Protein AF-A0A327Q7M5-F1 (afdb_monomer_lite)

Organism: NCBI:txid331697

Radius of gyration: 27.39 Å; chains: 1; bounding box: 76×66×54 Å

Foldseek 3Di:
DDDDDDDDDDDDDDDDDDDDDPPPPPPPPVPVVPLVVLLVVLVVVLVVLLVQLLPDQDLVSHDCVLLVLCNLPVPVSSQNDPVPSDRSLLSSLLSNQHLNSLVSLLPDPDCSQQDARDDDPDDGDCSVGGNNRSSVVNCVVNVNVVD

pLDDT: mean 76.15, std 23.11, range [30.02, 98.38]

Structure (mmCIF, N/CA/C/O backbone):
data_AF-A0A327Q7M5-F1
#
_entry.id   AF-A0A327Q7M5-F1
#
loop_
_atom_site.group_PDB
_atom_site.id
_atom_site.type_symbol
_atom_site.label_atom_id
_atom_site.label_alt_id
_atom_site.label_comp_id
_atom_site.label_asym_id
_atom_site.label_entity_id
_atom_site.label_seq_id
_atom_site.pdbx_PDB_ins_code
_atom_site.Cartn_x
_atom_site.Cartn_y
_atom_site.Cartn_z
_atom_site.occupancy
_atom_site.B_iso_or_equiv
_atom_site.auth_seq_id
_atom_site.auth_comp_id
_atom_site.auth_asym_id
_atom_site.auth_atom_id
_atom_site.pdbx_PDB_model_num
ATOM 1 N N . MET A 1 1 ? 53.760 -50.913 23.658 1.00 32.41 1 MET A N 1
ATOM 2 C CA . MET A 1 1 ? 52.928 -49.704 23.839 1.00 32.41 1 MET A CA 1
ATOM 3 C C . MET A 1 1 ? 53.122 -48.839 22.603 1.00 32.41 1 MET A C 1
ATOM 5 O O . MET A 1 1 ? 54.264 -48.569 22.277 1.00 32.41 1 MET A O 1
ATOM 9 N N . LYS A 1 2 ? 52.014 -48.441 21.966 1.00 32.38 2 LYS A N 1
ATOM 10 C CA . LYS A 1 2 ? 51.881 -47.483 20.851 1.00 32.38 2 LYS A CA 1
ATOM 11 C C . LYS A 1 2 ? 52.415 -47.946 19.477 1.00 32.38 2 LYS A C 1
ATOM 13 O O . LYS A 1 2 ? 53.575 -48.303 19.367 1.00 32.38 2 LYS A O 1
ATOM 18 N N . THR A 1 3 ? 51.576 -48.175 18.451 1.00 30.27 3 THR A N 1
ATOM 19 C CA . THR A 1 3 ? 50.895 -47.183 17.565 1.00 30.27 3 THR A CA 1
ATOM 20 C C . THR A 1 3 ? 51.848 -46.080 17.078 1.00 30.27 3 THR A C 1
ATOM 22 O O . THR A 1 3 ? 52.659 -45.602 17.852 1.00 30.27 3 THR A O 1
ATOM 25 N N . LYS A 1 4 ? 51.827 -45.577 15.841 1.00 34.38 4 LYS A N 1
ATOM 26 C CA . LYS A 1 4 ? 50.737 -45.278 14.896 1.00 34.38 4 LYS A CA 1
ATOM 27 C C . LYS A 1 4 ? 51.439 -44.801 13.594 1.00 34.38 4 LYS A C 1
ATOM 29 O O . LYS A 1 4 ? 52.506 -44.214 13.689 1.00 34.38 4 LYS A O 1
ATOM 34 N N . ILE A 1 5 ? 50.994 -45.222 12.408 1.00 36.69 5 ILE A N 1
ATOM 35 C CA . ILE A 1 5 ? 50.144 -44.458 11.462 1.00 36.69 5 ILE A CA 1
ATOM 36 C C . ILE A 1 5 ? 50.859 -43.309 10.716 1.00 36.69 5 ILE A C 1
ATOM 38 O O . ILE A 1 5 ? 51.274 -42.339 11.332 1.00 36.69 5 ILE A O 1
ATOM 42 N N . ILE A 1 6 ? 50.894 -43.481 9.382 1.00 42.50 6 ILE A N 1
ATOM 43 C CA . ILE A 1 6 ? 50.558 -42.561 8.266 1.00 42.50 6 ILE A CA 1
ATOM 44 C C . ILE A 1 6 ? 50.998 -41.095 8.401 1.00 42.50 6 ILE A C 1
ATOM 46 O O . ILE A 1 6 ? 50.534 -40.424 9.311 1.00 42.50 6 ILE A O 1
ATOM 50 N N . SER A 1 7 ? 51.728 -40.567 7.402 1.00 32.19 7 SER A N 1
ATOM 51 C CA . SER A 1 7 ? 51.290 -39.407 6.588 1.00 32.19 7 SER A CA 1
ATOM 52 C C . SER A 1 7 ? 52.331 -38.964 5.538 1.00 32.19 7 SER A C 1
ATOM 54 O O . SER A 1 7 ? 53.499 -38.794 5.859 1.00 32.19 7 SER A O 1
ATOM 56 N N . THR A 1 8 ? 51.840 -38.729 4.310 1.00 37.31 8 THR A N 1
ATOM 57 C CA . THR A 1 8 ? 52.180 -37.650 3.341 1.00 37.31 8 THR A CA 1
ATOM 58 C C . THR A 1 8 ? 53.635 -37.264 3.033 1.00 37.31 8 THR A C 1
ATOM 60 O O . THR A 1 8 ? 54.326 -36.745 3.900 1.00 37.31 8 THR A O 1
ATOM 63 N N . ALA A 1 9 ? 54.003 -37.257 1.743 1.00 33.34 9 ALA A N 1
ATOM 64 C CA . ALA A 1 9 ? 54.109 -36.040 0.902 1.00 33.34 9 ALA A CA 1
ATOM 65 C C . ALA A 1 9 ? 54.688 -36.409 -0.491 1.00 33.34 9 ALA A C 1
ATOM 67 O O . ALA A 1 9 ? 55.650 -37.161 -0.553 1.00 33.34 9 ALA A O 1
ATOM 68 N N . ILE A 1 10 ? 53.975 -36.171 -1.603 1.00 41.16 10 ILE A N 1
ATOM 69 C CA . ILE A 1 10 ? 54.071 -35.040 -2.568 1.00 41.16 10 ILE A CA 1
ATOM 70 C C . ILE A 1 10 ? 55.379 -35.019 -3.394 1.00 41.16 10 ILE A C 1
ATOM 72 O O . ILE A 1 10 ? 56.467 -35.207 -2.867 1.00 41.16 10 ILE A O 1
ATOM 76 N N . VAL A 1 11 ? 55.208 -34.631 -4.669 1.00 34.34 11 VAL A N 1
ATOM 77 C CA . VAL A 1 11 ? 56.189 -34.178 -5.680 1.00 34.34 11 VAL A CA 1
ATOM 78 C C . VAL A 1 11 ? 56.705 -35.313 -6.578 1.00 34.34 11 VAL A C 1
ATOM 80 O O . VAL A 1 11 ? 57.246 -36.290 -6.096 1.00 34.34 11 VAL A O 1
ATOM 83 N N . GLY A 1 12 ? 56.599 -35.265 -7.904 1.00 31.16 12 GLY A N 1
ATOM 84 C CA . GLY A 1 12 ? 56.087 -34.238 -8.802 1.00 31.16 12 GLY A CA 1
ATOM 85 C C . GLY A 1 12 ? 56.394 -34.611 -10.258 1.00 31.16 12 GLY A C 1
ATOM 86 O O . GLY A 1 12 ? 57.221 -35.483 -10.499 1.00 31.16 12 GLY A O 1
ATOM 87 N N . ALA A 1 13 ? 55.770 -33.856 -11.173 1.00 39.19 13 ALA A N 1
ATOM 88 C CA . ALA A 1 13 ? 56.191 -33.605 -12.559 1.00 39.19 13 ALA A CA 1
ATOM 89 C C . ALA A 1 13 ? 56.167 -34.822 -13.522 1.00 39.19 13 ALA A C 1
ATOM 91 O O . ALA A 1 13 ? 56.335 -35.961 -13.127 1.00 39.19 13 ALA A O 1
ATOM 92 N N . LEU A 1 14 ? 55.959 -34.716 -14.829 1.00 33.28 14 LEU A N 1
ATOM 93 C CA . LEU A 1 14 ? 55.771 -33.618 -15.766 1.00 33.28 14 LEU A CA 1
ATOM 94 C C . LEU A 1 14 ? 55.187 -34.302 -17.019 1.00 33.28 14 LEU A C 1
ATOM 96 O O . LEU A 1 14 ? 55.791 -35.263 -17.482 1.00 33.28 14 LEU A O 1
ATOM 100 N N . PHE A 1 15 ? 54.079 -33.845 -17.602 1.00 38.62 15 PHE A N 1
ATOM 101 C CA . PHE A 1 15 ? 53.804 -34.143 -19.014 1.00 38.62 15 PHE A CA 1
ATOM 102 C C . PHE A 1 15 ? 53.169 -32.926 -19.680 1.00 38.62 15 PHE A C 1
A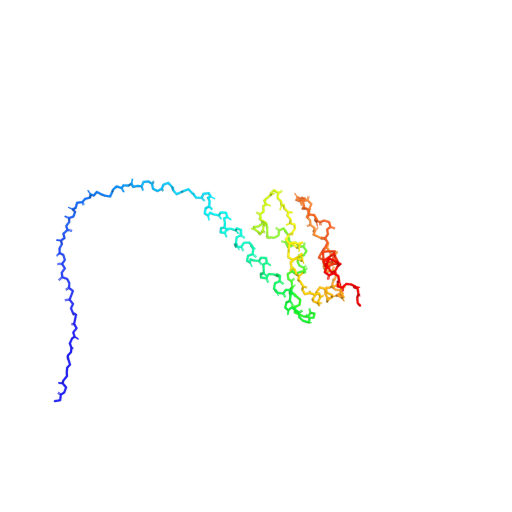TOM 104 O O . PHE A 1 15 ? 52.069 -32.496 -19.338 1.00 38.62 15 PHE A O 1
ATOM 111 N N . LEU A 1 16 ? 53.944 -32.345 -20.596 1.00 38.69 16 LEU A N 1
ATOM 112 C CA . LEU A 1 16 ? 53.605 -31.202 -21.428 1.00 38.69 16 LEU A CA 1
ATOM 113 C C . LEU A 1 16 ? 52.910 -31.680 -22.722 1.00 38.69 16 LEU A C 1
ATOM 115 O O . LEU A 1 16 ? 53.475 -32.475 -23.463 1.00 38.69 16 LEU A O 1
ATOM 119 N N . PHE A 1 17 ? 51.727 -31.102 -22.958 1.00 36.50 17 PHE A N 1
ATOM 120 C CA . PHE A 1 17 ? 51.040 -30.733 -24.212 1.00 36.50 17 PHE A CA 1
ATOM 121 C C . PHE A 1 17 ? 50.738 -31.755 -25.323 1.00 36.50 17 PHE A C 1
ATOM 123 O O . PHE A 1 17 ? 51.627 -32.259 -25.998 1.00 36.50 17 PHE A O 1
ATOM 130 N N . CYS A 1 18 ? 49.458 -31.775 -25.728 1.00 30.02 18 CYS A N 1
ATOM 131 C CA . CYS A 1 18 ? 49.093 -31.211 -27.034 1.00 30.02 18 CYS A CA 1
ATOM 132 C C . CYS A 1 18 ? 47.651 -30.660 -27.049 1.00 30.02 18 CYS A C 1
ATOM 134 O O . CYS A 1 18 ? 46.722 -31.287 -26.546 1.00 30.02 18 CYS A O 1
ATOM 136 N N . ASN A 1 19 ? 47.502 -29.457 -27.611 1.00 44.38 19 ASN A N 1
ATOM 137 C CA . ASN A 1 19 ? 46.271 -28.683 -27.771 1.00 44.38 19 ASN A CA 1
ATOM 138 C C . ASN A 1 19 ? 45.368 -29.259 -28.869 1.00 44.38 19 ASN A C 1
ATOM 140 O O . ASN A 1 19 ? 45.826 -29.407 -29.994 1.00 44.38 19 ASN A O 1
ATOM 144 N N . THR A 1 20 ? 44.074 -29.422 -28.589 1.00 39.75 20 THR A N 1
ATOM 145 C CA . THR A 1 20 ? 42.976 -29.148 -29.542 1.00 39.75 20 THR A CA 1
ATOM 146 C C . THR A 1 20 ? 41.692 -28.852 -28.761 1.00 39.75 20 THR A C 1
ATOM 148 O O . THR A 1 20 ? 40.729 -29.612 -28.776 1.00 39.75 20 THR A O 1
ATOM 151 N N . SER A 1 21 ? 41.637 -27.728 -28.050 1.00 40.72 21 SER A N 1
ATOM 152 C CA . SER A 1 21 ? 40.341 -27.170 -27.664 1.00 40.72 21 SER A CA 1
ATOM 153 C C . SER A 1 21 ? 39.741 -26.524 -28.910 1.00 40.72 21 SER A C 1
ATOM 155 O O . SER A 1 21 ? 40.137 -25.433 -29.315 1.00 40.72 21 SER A O 1
ATOM 157 N N . HIS A 1 22 ? 38.800 -27.222 -29.548 1.00 44.41 22 HIS A N 1
ATOM 158 C CA . HIS A 1 22 ? 37.800 -26.564 -30.378 1.00 44.41 22 HIS A CA 1
ATOM 159 C C . HIS A 1 22 ? 37.199 -25.434 -29.542 1.00 44.41 22 HIS A C 1
ATOM 161 O O . HIS A 1 22 ? 36.495 -25.682 -28.563 1.00 44.41 22 HIS A O 1
ATOM 167 N N . ALA A 1 23 ? 37.514 -24.195 -29.911 1.00 40.94 23 ALA A N 1
ATOM 168 C CA . ALA A 1 23 ? 36.742 -23.044 -29.500 1.00 40.94 23 ALA A CA 1
ATOM 169 C C . ALA A 1 23 ? 35.360 -23.211 -30.137 1.00 40.94 23 ALA A C 1
ATOM 171 O O . ALA A 1 23 ? 35.116 -22.796 -31.266 1.00 40.94 23 ALA A O 1
ATOM 172 N N . GLN A 1 24 ? 34.464 -23.899 -29.433 1.00 40.81 24 GLN A N 1
ATOM 173 C CA . GLN A 1 24 ? 33.056 -23.622 -29.612 1.00 40.81 24 GLN A CA 1
ATOM 174 C C . GLN A 1 24 ? 32.877 -22.204 -29.087 1.00 40.81 24 GLN A C 1
ATOM 176 O O . GLN A 1 24 ? 32.913 -21.974 -27.878 1.00 40.81 24 GLN A O 1
ATOM 181 N N . ASP A 1 25 ? 32.756 -21.258 -30.016 1.00 38.31 25 ASP A N 1
ATOM 182 C CA . ASP A 1 25 ? 32.107 -19.984 -29.756 1.00 38.31 25 ASP A CA 1
ATOM 183 C C . ASP A 1 25 ? 30.722 -20.314 -29.200 1.00 38.31 25 ASP A C 1
ATOM 185 O O . ASP A 1 25 ? 29.750 -20.525 -29.928 1.00 38.31 25 ASP A O 1
ATOM 189 N N . ILE A 1 26 ? 30.632 -20.415 -27.875 1.00 39.91 26 ILE A N 1
ATOM 190 C CA . ILE A 1 26 ? 29.362 -20.287 -27.189 1.00 39.91 26 ILE A CA 1
ATOM 191 C C . ILE A 1 26 ? 29.029 -18.813 -27.351 1.00 39.91 26 ILE A C 1
ATOM 193 O O . ILE A 1 26 ? 29.405 -17.976 -26.529 1.00 39.91 26 ILE A O 1
ATOM 197 N N . SER A 1 27 ? 28.349 -18.483 -28.448 1.00 41.31 27 SER A N 1
ATOM 198 C CA . SER A 1 27 ? 27.626 -17.231 -28.554 1.00 41.31 27 SER A CA 1
ATOM 199 C C . SER A 1 27 ? 26.624 -17.228 -27.403 1.00 41.31 27 SER A C 1
ATOM 201 O O . SER A 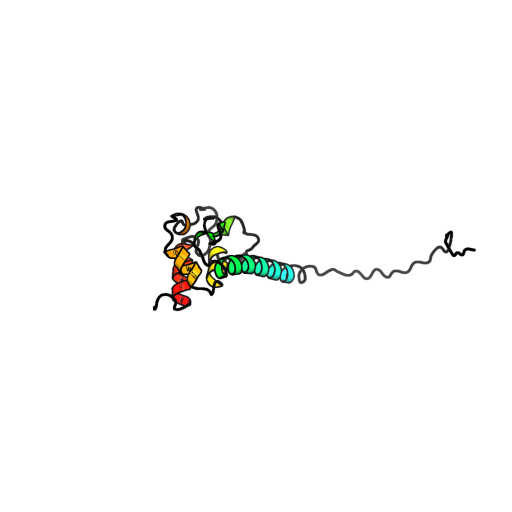1 27 ? 25.571 -17.866 -27.461 1.00 41.31 27 SER A O 1
ATOM 203 N N . PHE A 1 28 ? 27.006 -16.593 -26.299 1.00 41.97 28 PHE A N 1
ATOM 204 C CA . PHE A 1 28 ? 26.164 -16.461 -25.129 1.00 41.97 28 PHE A CA 1
ATOM 205 C C . PHE A 1 28 ? 25.039 -15.499 -25.503 1.00 41.97 28 PHE A C 1
ATOM 207 O O . PHE A 1 28 ? 25.203 -14.277 -25.461 1.00 41.97 28 PHE A O 1
ATOM 214 N N . ASP A 1 29 ? 23.902 -16.055 -25.919 1.00 52.34 29 ASP A N 1
ATOM 215 C CA . ASP A 1 29 ? 22.703 -15.282 -26.215 1.00 52.34 29 ASP A CA 1
ATOM 216 C C . ASP A 1 29 ? 22.099 -14.766 -24.897 1.00 52.34 29 ASP A C 1
ATOM 218 O O . ASP A 1 29 ? 21.190 -15.328 -24.284 1.00 52.34 29 ASP A O 1
ATOM 222 N N . SER A 1 30 ? 22.710 -13.688 -24.400 1.00 48.72 30 SER A N 1
ATOM 223 C CA . SER A 1 30 ? 22.465 -13.093 -23.084 1.00 48.72 30 SER A CA 1
ATOM 224 C C . SER A 1 30 ? 21.092 -12.440 -22.934 1.00 48.72 30 SER A C 1
ATOM 226 O O . SER A 1 30 ? 20.754 -11.977 -21.840 1.00 48.72 30 SER A O 1
ATOM 228 N N . LYS A 1 31 ? 20.303 -12.365 -24.012 1.00 50.50 31 LYS A N 1
ATOM 229 C CA . LYS A 1 31 ? 19.035 -11.635 -24.012 1.00 50.50 31 LYS A CA 1
ATOM 230 C C . LYS A 1 31 ? 17.931 -12.399 -23.279 1.00 50.50 31 LYS A C 1
ATOM 232 O O . LYS A 1 31 ? 17.206 -11.789 -22.502 1.00 50.50 31 LYS A O 1
ATOM 237 N N . GLY A 1 32 ? 17.863 -13.726 -23.412 1.00 46.22 32 GLY A N 1
ATOM 238 C CA . GLY A 1 32 ? 16.809 -14.537 -22.779 1.00 46.22 32 GLY A CA 1
ATOM 239 C C . GLY A 1 32 ? 17.037 -14.869 -21.296 1.00 46.22 32 GLY A C 1
ATOM 240 O O . GLY A 1 32 ? 16.078 -15.042 -20.542 1.00 46.22 32 GLY A O 1
ATOM 241 N N . PHE A 1 33 ? 18.297 -14.942 -20.852 1.00 47.00 33 PHE A N 1
ATOM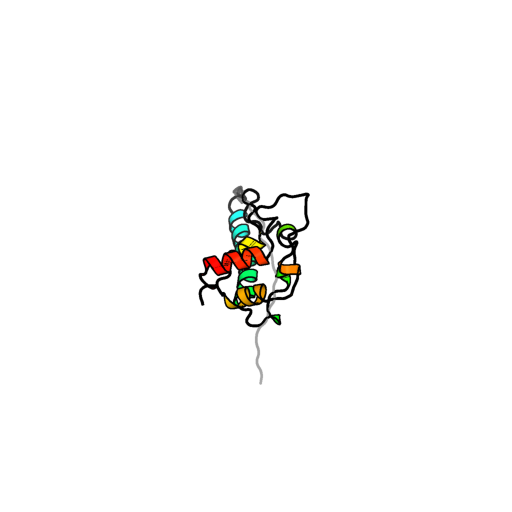 242 C CA . PHE A 1 33 ? 18.645 -15.345 -19.481 1.00 47.00 33 PHE A CA 1
ATOM 243 C C . PHE A 1 33 ? 18.565 -14.186 -18.469 1.00 47.00 33 PHE A C 1
ATOM 245 O O . PHE A 1 33 ? 18.358 -14.411 -17.278 1.00 47.00 33 PHE A O 1
ATOM 252 N N . LYS A 1 34 ? 18.693 -12.929 -18.917 1.00 57.44 34 LYS A N 1
ATOM 253 C CA . LYS A 1 34 ? 18.648 -11.752 -18.029 1.00 57.44 34 LYS A CA 1
ATOM 254 C C . LYS A 1 34 ? 17.228 -11.351 -17.629 1.00 57.44 34 LYS A C 1
ATOM 256 O O . LYS A 1 34 ? 17.010 -10.955 -16.489 1.00 57.44 34 LYS A O 1
ATOM 261 N N . GLU A 1 35 ? 16.260 -11.482 -18.530 1.00 58.47 35 GLU A N 1
ATOM 262 C CA . GLU A 1 35 ? 14.916 -10.934 -18.315 1.00 58.47 35 GLU A CA 1
ATOM 263 C C . GLU A 1 35 ? 14.062 -11.785 -17.363 1.00 58.47 35 GLU A C 1
ATOM 265 O O . GLU A 1 35 ? 13.425 -11.246 -16.458 1.00 58.47 35 GLU A O 1
ATOM 270 N N . LYS A 1 36 ? 14.109 -13.122 -17.484 1.00 61.38 36 LYS A N 1
ATOM 271 C CA . LYS A 1 36 ? 13.389 -14.025 -16.565 1.00 61.38 36 LYS A CA 1
ATOM 272 C C . LYS A 1 36 ? 13.883 -13.885 -15.124 1.00 61.38 36 LYS A C 1
ATOM 274 O O . LYS A 1 36 ? 13.072 -13.748 -14.217 1.00 61.38 36 LYS A O 1
ATOM 279 N N . ASN A 1 37 ? 15.201 -13.839 -14.931 1.00 73.19 37 ASN A N 1
ATOM 280 C CA . ASN A 1 37 ? 15.805 -13.673 -13.609 1.00 73.19 37 ASN A CA 1
ATOM 281 C C . ASN A 1 37 ? 15.497 -12.295 -12.999 1.00 73.19 37 ASN A C 1
ATOM 283 O O . ASN A 1 37 ? 15.248 -12.200 -11.798 1.00 73.19 37 ASN A O 1
ATOM 287 N N . LEU A 1 38 ? 15.448 -11.238 -13.819 1.00 72.19 38 LEU A N 1
ATOM 288 C CA . LEU A 1 38 ? 15.059 -9.901 -13.368 1.00 72.19 38 LEU A CA 1
ATOM 289 C C . LEU A 1 38 ? 13.591 -9.852 -12.933 1.00 72.19 38 LEU A C 1
ATOM 291 O O . LEU A 1 38 ? 13.294 -9.342 -11.856 1.00 72.19 38 LEU A O 1
ATOM 295 N N . LYS A 1 39 ? 12.676 -10.409 -13.733 1.00 75.56 39 LYS A N 1
ATOM 296 C CA . LYS A 1 39 ? 11.253 -10.460 -13.383 1.00 75.56 39 LYS A CA 1
ATOM 297 C C . LYS A 1 39 ? 11.032 -11.213 -12.070 1.00 75.56 39 LYS A C 1
ATOM 299 O O . LYS A 1 39 ? 10.360 -10.686 -11.190 1.00 75.56 39 LYS A O 1
ATOM 304 N N . THR A 1 40 ? 11.646 -12.385 -11.910 1.00 80.88 40 THR A N 1
ATOM 305 C CA . THR A 1 40 ? 11.564 -13.168 -10.668 1.00 80.88 40 THR A CA 1
ATOM 306 C C . THR A 1 40 ? 12.127 -12.402 -9.471 1.00 80.88 40 THR A C 1
ATOM 308 O O . THR A 1 40 ? 11.524 -12.412 -8.403 1.00 80.88 40 THR A O 1
ATOM 311 N N . TYR A 1 41 ? 13.243 -11.685 -9.640 1.00 82.06 41 TYR A N 1
ATOM 312 C CA . TYR A 1 41 ? 13.798 -10.839 -8.583 1.00 82.06 41 TYR A CA 1
ATOM 313 C C . TYR A 1 41 ? 12.838 -9.711 -8.180 1.00 82.06 41 TYR A C 1
ATOM 315 O O . TYR A 1 41 ? 12.614 -9.485 -6.992 1.00 82.06 41 TYR A O 1
ATOM 323 N N . ILE A 1 42 ? 12.242 -9.014 -9.151 1.00 82.31 42 ILE A N 1
ATOM 324 C CA . ILE A 1 42 ? 11.266 -7.950 -8.883 1.00 82.31 42 ILE A CA 1
ATOM 325 C C . ILE A 1 42 ? 10.038 -8.521 -8.170 1.00 82.31 42 ILE A C 1
ATOM 327 O O . ILE A 1 42 ? 9.607 -7.967 -7.162 1.00 82.31 42 ILE A O 1
ATOM 331 N N . GLU A 1 43 ? 9.498 -9.639 -8.658 1.00 85.38 43 GLU A N 1
ATOM 332 C CA . GLU A 1 43 ? 8.351 -10.312 -8.046 1.00 85.38 43 GLU A CA 1
ATOM 333 C C . GLU A 1 43 ? 8.637 -10.710 -6.599 1.00 85.38 43 GLU A C 1
ATOM 335 O O . GLU A 1 43 ? 7.812 -10.423 -5.737 1.00 85.38 43 GLU A O 1
ATOM 340 N N . ALA A 1 44 ? 9.820 -11.261 -6.314 1.00 87.12 44 ALA A N 1
ATOM 341 C CA . ALA A 1 44 ? 10.233 -11.599 -4.955 1.00 87.12 44 ALA A CA 1
ATOM 342 C C . ALA A 1 44 ? 10.311 -10.366 -4.039 1.00 87.12 44 ALA A C 1
ATOM 344 O O . ALA A 1 44 ? 9.869 -10.420 -2.895 1.00 87.12 44 ALA A O 1
ATOM 345 N N . ASN A 1 45 ? 10.823 -9.233 -4.533 1.00 87.38 45 ASN A N 1
ATOM 346 C CA . ASN A 1 45 ? 10.865 -7.995 -3.747 1.00 87.38 45 ASN A CA 1
ATOM 347 C C . ASN A 1 45 ? 9.461 -7.455 -3.456 1.00 87.38 45 ASN A C 1
ATOM 349 O O . ASN A 1 45 ? 9.181 -7.058 -2.328 1.00 87.38 45 ASN A O 1
ATOM 353 N N . ILE A 1 46 ? 8.571 -7.451 -4.454 1.00 90.94 46 ILE A N 1
ATOM 354 C CA . ILE A 1 46 ? 7.171 -7.054 -4.256 1.00 90.94 46 ILE A CA 1
ATOM 355 C C . ILE A 1 46 ? 6.500 -7.965 -3.228 1.00 90.94 46 ILE A C 1
ATOM 357 O O . ILE A 1 46 ? 5.806 -7.456 -2.353 1.00 90.94 46 ILE A O 1
ATOM 361 N N . GLU A 1 47 ? 6.741 -9.274 -3.292 1.00 93.88 47 GLU A N 1
ATOM 362 C CA . GLU A 1 47 ? 6.145 -10.233 -2.361 1.00 93.88 47 GLU A CA 1
ATOM 363 C C . GLU A 1 47 ? 6.574 -9.978 -0.913 1.00 93.88 47 GLU A C 1
ATOM 365 O O . GLU A 1 47 ? 5.729 -9.944 -0.028 1.00 93.88 47 GLU A O 1
ATOM 370 N N . ILE A 1 48 ? 7.847 -9.651 -0.672 1.00 93.81 48 ILE A N 1
ATOM 371 C CA . ILE A 1 48 ? 8.328 -9.276 0.670 1.00 93.81 48 ILE A CA 1
ATOM 372 C C . ILE A 1 48 ? 7.550 -8.073 1.226 1.00 93.81 48 ILE A C 1
ATOM 374 O O . ILE A 1 48 ? 7.147 -8.066 2.393 1.00 93.81 48 ILE A O 1
ATOM 378 N N . TYR A 1 49 ? 7.306 -7.048 0.401 1.00 95.44 49 TYR A N 1
ATOM 379 C CA . TYR A 1 49 ? 6.499 -5.901 0.821 1.00 95.44 49 TYR A CA 1
ATOM 380 C C . TYR A 1 49 ? 5.049 -6.301 1.108 1.00 95.44 49 TYR A C 1
ATOM 382 O O . TYR A 1 49 ? 4.481 -5.856 2.104 1.00 95.44 49 TYR A O 1
ATOM 390 N N . VAL A 1 50 ? 4.457 -7.148 0.268 1.00 97.50 50 VAL A N 1
ATOM 391 C CA . VAL A 1 50 ? 3.085 -7.647 0.438 1.00 97.50 50 VAL A CA 1
ATOM 392 C C . VAL A 1 50 ? 2.948 -8.434 1.739 1.00 97.50 50 VAL A C 1
ATOM 394 O O . VAL A 1 50 ? 2.059 -8.138 2.540 1.00 97.50 50 VAL A O 1
ATOM 397 N N . ASP A 1 51 ? 3.862 -9.365 1.995 1.00 97.81 51 ASP A N 1
ATOM 398 C CA . ASP A 1 51 ? 3.882 -10.189 3.200 1.00 97.81 51 ASP A CA 1
ATOM 399 C C . ASP A 1 51 ? 4.040 -9.347 4.461 1.00 97.81 51 ASP A C 1
ATOM 401 O O . ASP A 1 51 ? 3.339 -9.575 5.447 1.00 97.81 51 ASP A O 1
ATOM 405 N N . SER A 1 52 ? 4.899 -8.326 4.432 1.00 97.56 52 SER A N 1
ATOM 406 C CA . SER A 1 52 ? 5.067 -7.433 5.582 1.00 97.56 52 SER A CA 1
ATOM 407 C C . SER A 1 52 ? 3.775 -6.694 5.957 1.00 97.56 52 SER A C 1
ATOM 409 O O . SER A 1 52 ? 3.527 -6.454 7.135 1.00 97.56 52 SER A O 1
ATOM 411 N N . ILE A 1 53 ? 2.916 -6.379 4.979 1.00 98.38 53 ILE A N 1
ATOM 412 C C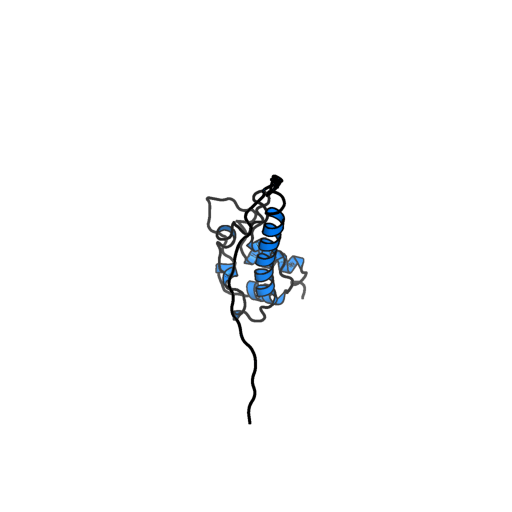A . ILE A 1 53 ? 1.600 -5.785 5.240 1.00 98.38 53 ILE A CA 1
ATOM 413 C C . ILE A 1 53 ? 0.631 -6.859 5.728 1.00 98.38 53 ILE A C 1
ATOM 415 O O . ILE A 1 53 ? -0.032 -6.651 6.738 1.00 98.38 53 ILE A O 1
ATOM 419 N N . ASN A 1 54 ? 0.546 -8.000 5.034 1.00 98.38 54 ASN A N 1
ATOM 420 C CA . ASN A 1 54 ? -0.390 -9.080 5.363 1.00 98.38 54 ASN A CA 1
ATOM 421 C C . ASN A 1 54 ? -0.216 -9.608 6.795 1.00 98.38 54 ASN A C 1
ATOM 423 O O . ASN A 1 54 ? -1.202 -10.024 7.405 1.00 98.38 54 ASN A O 1
ATOM 427 N N . ASN A 1 55 ? 1.011 -9.582 7.318 1.00 97.50 55 ASN A N 1
ATOM 428 C CA . ASN A 1 55 ? 1.342 -10.076 8.652 1.00 97.50 55 ASN A CA 1
ATOM 429 C C . ASN A 1 55 ? 1.233 -9.017 9.763 1.00 97.50 55 ASN A C 1
ATOM 431 O O . ASN A 1 55 ? 1.420 -9.357 10.928 1.00 97.50 55 ASN A O 1
ATOM 435 N N . ALA A 1 56 ? 0.920 -7.757 9.446 1.00 97.44 56 ALA A N 1
ATOM 436 C CA . ALA A 1 56 ? 0.753 -6.724 10.463 1.00 97.44 56 ALA A CA 1
ATOM 437 C C . ALA A 1 56 ? -0.596 -6.878 11.189 1.00 97.44 56 ALA A C 1
ATOM 439 O O . ALA A 1 56 ? -1.670 -6.780 10.587 1.00 97.44 56 ALA A O 1
ATOM 440 N N . PHE A 1 57 ? -0.542 -7.088 12.503 1.00 95.56 57 PHE A N 1
ATOM 441 C CA . PHE A 1 57 ? -1.712 -7.237 13.364 1.00 95.56 57 PHE A CA 1
ATOM 442 C C . PHE A 1 57 ? -2.000 -5.970 14.176 1.00 95.56 57 PHE A C 1
ATOM 444 O O . PHE A 1 57 ? -3.158 -5.663 14.469 1.00 95.56 57 PHE A O 1
ATOM 451 N N . TYR A 1 58 ? -0.970 -5.189 14.502 1.00 95.75 58 TYR A N 1
ATOM 452 C CA . TYR A 1 58 ? -1.105 -3.925 15.230 1.00 95.75 58 TYR A CA 1
ATOM 453 C C . TYR A 1 58 ? -0.659 -2.721 14.395 1.00 95.75 58 TYR A C 1
ATOM 455 O O . TYR A 1 58 ? 0.138 -2.833 13.468 1.00 95.75 58 TYR A O 1
ATOM 463 N N . LYS A 1 59 ? -1.131 -1.516 14.756 1.00 93.06 59 LYS A N 1
ATOM 464 C CA . LYS A 1 59 ? -0.759 -0.268 14.054 1.00 93.06 59 LYS A CA 1
ATOM 465 C C . LYS A 1 59 ? 0.755 -0.026 14.036 1.00 93.06 59 LYS A C 1
ATOM 467 O O . LYS A 1 59 ? 1.263 0.507 13.058 1.00 93.06 59 LYS A O 1
ATOM 472 N N . SER A 1 60 ? 1.461 -0.426 15.093 1.00 93.69 60 SER A N 1
ATOM 473 C CA . SER A 1 60 ? 2.921 -0.321 15.209 1.00 93.69 60 SER A CA 1
ATOM 474 C C . SER A 1 60 ? 3.691 -1.262 14.280 1.00 93.69 60 SER A C 1
ATOM 476 O O . SER A 1 60 ? 4.880 -1.055 14.075 1.00 93.69 60 SER A O 1
ATOM 478 N N . GLU A 1 61 ? 3.035 -2.288 13.737 1.00 96.00 61 GLU A N 1
ATOM 479 C CA . GLU A 1 61 ? 3.638 -3.273 12.830 1.00 96.00 61 GLU A CA 1
ATOM 480 C C . GLU A 1 61 ? 3.418 -2.913 11.360 1.00 96.00 61 GLU A C 1
ATOM 482 O O . GLU A 1 61 ? 3.996 -3.547 10.480 1.00 96.00 61 GLU A O 1
ATOM 487 N N . ILE A 1 62 ? 2.599 -1.892 11.078 1.00 97.06 62 ILE A N 1
ATOM 488 C CA . ILE A 1 62 ? 2.385 -1.424 9.712 1.00 97.06 62 ILE A CA 1
ATOM 489 C C . ILE A 1 62 ? 3.730 -0.943 9.147 1.00 97.06 62 ILE A C 1
ATOM 491 O O . ILE A 1 62 ? 4.351 -0.043 9.725 1.00 97.06 62 ILE A O 1
ATOM 495 N N . PRO A 1 63 ? 4.193 -1.507 8.018 1.00 96.75 63 PRO A N 1
ATOM 496 C CA . PRO A 1 63 ? 5.523 -1.218 7.508 1.00 96.75 63 PRO A CA 1
ATOM 497 C C . PRO A 1 63 ? 5.737 0.264 7.180 1.00 96.75 63 PRO A C 1
ATOM 499 O O . PRO A 1 63 ? 4.992 0.869 6.406 1.00 96.75 63 PRO A O 1
ATOM 502 N N . ALA A 1 64 ? 6.829 0.836 7.693 1.00 95.06 64 ALA A N 1
ATOM 503 C CA . ALA A 1 64 ? 7.145 2.256 7.530 1.00 95.06 64 ALA A CA 1
ATOM 504 C C . ALA A 1 64 ? 7.367 2.687 6.067 1.00 95.06 64 ALA A C 1
ATOM 506 O O . ALA A 1 64 ? 7.220 3.866 5.753 1.00 95.06 64 ALA A O 1
ATOM 507 N N . PHE A 1 65 ? 7.677 1.761 5.148 1.00 94.62 65 PHE A N 1
ATOM 508 C CA . PHE A 1 65 ? 7.831 2.097 3.725 1.00 94.62 65 PHE A CA 1
ATOM 509 C C . PHE A 1 65 ? 6.536 2.655 3.112 1.00 94.62 65 PHE A C 1
ATOM 511 O O . PHE A 1 65 ? 6.595 3.401 2.138 1.00 94.62 65 PHE A O 1
ATOM 518 N N . LEU A 1 66 ? 5.369 2.348 3.689 1.00 95.38 66 LEU A N 1
ATOM 519 C CA . LEU A 1 66 ? 4.086 2.910 3.259 1.00 95.38 66 LEU A CA 1
ATOM 520 C C . LEU A 1 66 ? 3.972 4.419 3.535 1.00 95.38 66 LEU A C 1
ATOM 522 O O . LEU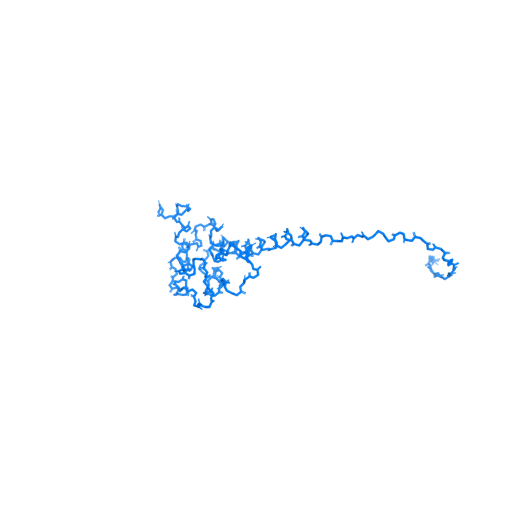 A 1 66 ? 3.117 5.084 2.956 1.00 95.38 66 LEU A O 1
ATOM 526 N N . LEU A 1 67 ? 4.835 4.971 4.390 1.00 95.06 67 LEU A N 1
ATOM 527 C CA . LEU A 1 67 ? 4.938 6.410 4.647 1.00 95.06 67 LEU A CA 1
ATOM 528 C C . LEU A 1 67 ? 5.803 7.129 3.605 1.00 95.06 67 LEU A C 1
ATOM 530 O O . LEU A 1 67 ? 5.808 8.360 3.531 1.00 95.06 67 LEU A O 1
ATOM 534 N N . ASP A 1 68 ? 6.525 6.376 2.776 1.00 92.81 68 ASP A N 1
ATOM 535 C CA . ASP A 1 68 ? 7.363 6.927 1.728 1.00 92.81 68 ASP A CA 1
ATOM 536 C C . ASP A 1 68 ? 6.527 7.330 0.509 1.00 92.81 68 ASP A C 1
ATOM 538 O O . ASP A 1 68 ? 6.297 6.562 -0.427 1.00 92.81 68 ASP A O 1
ATOM 542 N N . THR A 1 69 ? 6.100 8.591 0.496 1.00 90.31 69 THR A N 1
ATOM 543 C CA . THR A 1 69 ? 5.343 9.179 -0.625 1.00 90.31 69 THR A CA 1
ATOM 544 C C . THR A 1 69 ? 6.069 9.088 -1.974 1.00 90.31 69 THR A C 1
ATOM 546 O O . THR A 1 69 ? 5.428 9.207 -3.014 1.00 90.31 69 THR A O 1
ATOM 549 N N . GLN A 1 70 ? 7.385 8.850 -1.980 1.00 89.25 70 GLN A N 1
ATOM 550 C CA . GLN A 1 70 ? 8.225 8.796 -3.177 1.00 89.25 70 GLN A CA 1
ATOM 551 C C . GLN A 1 70 ? 8.618 7.363 -3.574 1.00 89.25 70 GLN A C 1
ATOM 553 O O . GLN A 1 70 ? 9.481 7.196 -4.438 1.00 89.25 70 GLN A O 1
ATOM 558 N N . LEU A 1 71 ? 7.999 6.330 -2.982 1.00 89.25 71 LEU A N 1
ATOM 559 C CA . LEU A 1 71 ? 8.335 4.916 -3.213 1.00 89.25 71 LEU A CA 1
ATOM 560 C C . LEU A 1 71 ? 8.428 4.557 -4.707 1.00 89.25 71 LEU A C 1
ATOM 562 O O . LEU A 1 71 ? 9.410 3.960 -5.145 1.00 89.25 71 LEU A O 1
ATOM 566 N N . ASP A 1 72 ? 7.447 4.995 -5.504 1.00 86.00 72 ASP A N 1
ATOM 567 C CA . ASP A 1 72 ? 7.395 4.728 -6.948 1.00 86.00 72 ASP A CA 1
ATOM 568 C C . ASP A 1 72 ? 8.608 5.291 -7.709 1.00 86.00 72 ASP A C 1
ATOM 570 O O . ASP A 1 72 ? 9.035 4.721 -8.713 1.00 86.00 72 ASP A O 1
ATOM 574 N N . TYR A 1 73 ? 9.173 6.403 -7.230 1.00 82.94 73 TYR A N 1
ATOM 575 C CA . TYR A 1 73 ? 10.294 7.092 -7.867 1.00 82.94 73 TYR A CA 1
ATOM 576 C C . TYR A 1 73 ? 11.656 6.635 -7.358 1.00 82.94 73 TYR A C 1
ATOM 578 O O . TYR A 1 73 ? 12.624 6.692 -8.117 1.00 82.94 73 TYR A O 1
ATOM 586 N N . LYS A 1 74 ? 11.745 6.198 -6.098 1.00 83.56 74 LYS A N 1
ATOM 587 C CA . LYS A 1 74 ? 12.986 5.679 -5.507 1.00 83.56 74 LYS A CA 1
ATOM 588 C C . LYS A 1 74 ? 13.359 4.318 -6.083 1.00 83.56 74 LYS A C 1
ATOM 590 O O . LYS A 1 74 ? 14.532 4.064 -6.331 1.00 83.56 74 LYS A O 1
ATOM 595 N N . PHE A 1 75 ? 12.365 3.477 -6.361 1.00 76.75 75 PHE A N 1
ATOM 596 C CA . PHE A 1 75 ? 12.579 2.088 -6.761 1.00 76.75 75 PHE A CA 1
ATOM 597 C C . PHE A 1 75 ? 12.212 1.816 -8.222 1.00 76.75 75 PHE A C 1
ATOM 599 O O . PHE A 1 75 ? 11.596 0.803 -8.536 1.00 76.75 75 PHE A O 1
ATOM 606 N N . ARG A 1 76 ? 12.620 2.690 -9.153 1.00 71.44 76 ARG A N 1
ATOM 607 C CA . ARG A 1 76 ? 12.363 2.491 -10.599 1.00 71.44 76 ARG A CA 1
ATOM 608 C C . ARG A 1 76 ? 12.873 1.145 -11.132 1.00 71.44 76 ARG A C 1
ATOM 610 O O . ARG A 1 76 ? 12.308 0.618 -12.081 1.00 71.44 76 ARG A O 1
ATOM 617 N N . SER A 1 77 ? 13.908 0.574 -10.513 1.00 69.75 77 SER A N 1
ATOM 618 C CA . SER A 1 77 ? 14.428 -0.763 -10.837 1.00 69.75 77 SER A CA 1
ATOM 619 C C . SER A 1 77 ? 13.445 -1.902 -10.548 1.00 69.75 77 SER A C 1
ATOM 621 O O . SER A 1 77 ? 13.613 -2.988 -11.090 1.00 69.75 77 SER A O 1
ATOM 623 N N . LEU A 1 78 ? 12.421 -1.666 -9.721 1.00 69.69 78 LEU A N 1
ATOM 624 C CA . LEU A 1 78 ? 11.364 -2.633 -9.414 1.00 69.69 78 LEU A CA 1
ATOM 625 C C . LEU A 1 78 ? 10.180 -2.552 -10.388 1.00 69.69 78 LEU A C 1
ATOM 627 O O . LEU A 1 78 ? 9.144 -3.176 -10.167 1.00 69.69 78 LEU A O 1
ATOM 631 N N . TRP A 1 79 ? 10.285 -1.774 -11.465 1.00 68.56 79 TRP A N 1
ATOM 632 C CA . TRP A 1 79 ? 9.250 -1.747 -12.490 1.00 68.56 79 TRP A CA 1
ATOM 633 C C . TRP A 1 79 ? 9.425 -2.925 -13.443 1.00 68.56 79 TRP A C 1
ATOM 635 O O . TRP A 1 79 ? 10.461 -3.076 -14.084 1.00 68.56 79 TRP A O 1
ATOM 645 N N . ILE A 1 80 ? 8.373 -3.738 -13.561 1.00 61.66 80 ILE A N 1
ATOM 646 C CA . ILE A 1 80 ? 8.354 -4.941 -14.407 1.00 61.66 80 ILE A CA 1
ATOM 647 C C . ILE A 1 80 ? 8.494 -4.583 -15.898 1.00 61.66 80 ILE A C 1
ATOM 649 O O . ILE A 1 80 ? 8.975 -5.393 -16.683 1.00 61.66 80 ILE A O 1
ATOM 653 N N . SER A 1 81 ? 8.094 -3.374 -16.307 1.00 58.16 81 SER A N 1
ATOM 654 C CA . SER A 1 81 ? 8.274 -2.899 -17.678 1.00 58.16 81 SER A CA 1
ATOM 655 C C . SER A 1 81 ? 8.334 -1.369 -17.747 1.00 58.16 81 SER A C 1
ATOM 657 O O . SER A 1 81 ? 7.497 -0.704 -17.131 1.00 58.16 81 SER A O 1
ATOM 659 N N . PRO A 1 82 ? 9.249 -0.788 -18.545 1.00 52.19 82 PRO A N 1
ATOM 660 C CA . PRO A 1 82 ? 9.253 0.647 -18.830 1.00 52.19 82 PRO A CA 1
ATOM 661 C C . PRO A 1 82 ? 8.037 1.092 -19.664 1.00 52.19 82 PRO A C 1
ATOM 663 O O . PRO A 1 82 ? 7.691 2.269 -19.649 1.00 52.19 82 PRO A O 1
ATOM 666 N N . HIS A 1 83 ? 7.363 0.166 -20.358 1.00 50.62 83 HIS A N 1
ATOM 667 C CA . HIS A 1 83 ? 6.187 0.445 -21.195 1.00 50.62 83 HIS A CA 1
ATOM 668 C C . HIS A 1 83 ? 4.851 0.253 -20.457 1.00 50.62 83 HIS A C 1
ATOM 670 O O . HIS A 1 83 ? 3.817 0.733 -20.912 1.00 50.62 83 HIS A O 1
ATOM 676 N N . LEU A 1 84 ? 4.869 -0.422 -19.303 1.00 54.62 84 LEU A N 1
ATOM 677 C CA . LEU A 1 84 ? 3.729 -0.616 -18.403 1.00 54.62 84 LEU A CA 1
ATOM 678 C C . LEU A 1 84 ? 4.159 -0.194 -16.996 1.00 54.62 84 LEU A C 1
ATOM 680 O O . LEU A 1 84 ? 4.301 -1.021 -16.096 1.00 54.62 84 LEU A O 1
ATOM 684 N N . ALA A 1 85 ? 4.408 1.103 -16.825 1.00 60.97 85 ALA A N 1
ATOM 685 C CA . ALA A 1 85 ? 4.799 1.716 -15.560 1.00 60.97 85 ALA A CA 1
ATOM 686 C C . ALA A 1 85 ? 3.651 1.673 -14.532 1.00 60.97 85 ALA A C 1
ATOM 688 O O . ALA A 1 85 ? 3.057 2.687 -14.181 1.00 60.97 85 ALA A O 1
ATOM 689 N N . LEU A 1 86 ? 3.271 0.490 -14.057 1.00 73.50 86 LEU A N 1
ATOM 690 C CA . LEU A 1 86 ? 2.335 0.374 -12.947 1.00 73.50 86 LEU A CA 1
ATOM 691 C C . LEU A 1 86 ? 3.031 0.867 -11.676 1.00 73.50 86 LEU A C 1
ATOM 693 O O . LEU A 1 86 ? 4.085 0.347 -11.313 1.00 73.50 86 LEU A O 1
ATOM 697 N N . SER A 1 87 ? 2.424 1.839 -10.989 1.00 86.88 87 SER A N 1
ATOM 698 C CA . SER A 1 87 ? 2.861 2.300 -9.663 1.00 86.88 87 SER A CA 1
ATOM 699 C C . SER A 1 87 ? 3.206 1.106 -8.761 1.00 86.88 87 SER A C 1
ATOM 701 O O . SER A 1 87 ? 2.391 0.196 -8.596 1.00 86.88 87 SER A O 1
ATOM 703 N N . ILE A 1 88 ? 4.407 1.105 -8.179 1.00 89.12 88 ILE A N 1
ATOM 704 C CA . ILE A 1 88 ? 4.885 0.081 -7.238 1.00 89.12 88 ILE A CA 1
ATOM 705 C C . ILE A 1 88 ? 3.946 0.020 -6.040 1.00 89.12 88 ILE A C 1
ATOM 707 O O . ILE A 1 88 ? 3.526 -1.063 -5.641 1.00 89.12 88 ILE A O 1
ATOM 711 N N . ARG A 1 89 ? 3.543 1.185 -5.518 1.00 92.81 89 ARG A N 1
ATOM 712 C CA . ARG A 1 89 ? 2.548 1.288 -4.443 1.00 92.81 89 ARG A CA 1
ATOM 713 C C . ARG A 1 89 ? 1.270 0.542 -4.814 1.00 92.81 89 ARG A C 1
ATOM 715 O O . ARG A 1 89 ? 0.796 -0.281 -4.037 1.00 92.81 89 ARG A O 1
ATOM 722 N N . LYS A 1 90 ? 0.749 0.762 -6.025 1.00 93.31 90 LYS A N 1
ATOM 723 C CA . LYS A 1 90 ? -0.431 0.040 -6.517 1.00 93.31 90 LYS A CA 1
ATOM 724 C C . LYS A 1 90 ? -0.180 -1.463 -6.646 1.00 93.31 90 LYS A C 1
ATOM 726 O O . LYS A 1 90 ? -1.044 -2.245 -6.269 1.00 93.31 90 LYS A O 1
ATOM 731 N N . GLN A 1 91 ? 0.975 -1.874 -7.171 1.00 92.00 91 GLN A N 1
ATOM 732 C CA . GLN A 1 91 ? 1.324 -3.290 -7.328 1.00 92.00 91 GLN A CA 1
ATOM 733 C C . GLN A 1 91 ? 1.380 -4.024 -5.986 1.00 92.00 91 GLN A C 1
ATOM 735 O O . GLN A 1 91 ? 0.818 -5.111 -5.881 1.00 92.00 91 GLN A O 1
ATOM 740 N N . ILE A 1 92 ? 2.001 -3.418 -4.971 1.00 94.94 92 ILE A N 1
ATOM 741 C CA . ILE A 1 92 ? 2.060 -3.960 -3.611 1.00 94.94 92 ILE A CA 1
ATOM 742 C C . ILE A 1 92 ? 0.642 -4.052 -3.039 1.00 94.94 92 ILE A C 1
ATOM 744 O O . ILE A 1 92 ? 0.177 -5.139 -2.709 1.00 94.94 92 ILE A O 1
ATOM 748 N N . ILE A 1 93 ? -0.091 -2.934 -2.983 1.00 97.19 93 ILE A N 1
ATOM 749 C CA . ILE A 1 93 ? -1.413 -2.896 -2.338 1.00 97.19 93 ILE A CA 1
ATOM 750 C C . ILE A 1 93 ? -2.419 -3.830 -3.024 1.00 97.19 93 ILE A C 1
ATOM 752 O O . ILE A 1 93 ? -3.179 -4.509 -2.339 1.00 97.19 93 ILE A O 1
ATOM 756 N N . ASN A 1 94 ? -2.389 -3.953 -4.353 1.00 95.56 94 ASN A N 1
ATOM 757 C CA . ASN A 1 94 ? -3.278 -4.859 -5.087 1.00 95.56 94 ASN A CA 1
ATOM 758 C C . ASN A 1 94 ? -3.070 -6.346 -4.763 1.00 95.56 94 ASN A C 1
ATOM 760 O O . ASN A 1 94 ? -3.949 -7.151 -5.068 1.00 95.56 94 ASN A O 1
ATOM 764 N N . ARG A 1 95 ? -1.926 -6.726 -4.190 1.00 96.56 95 ARG A N 1
ATOM 765 C CA . ARG A 1 95 ? -1.615 -8.115 -3.824 1.00 96.56 95 ARG A CA 1
ATOM 766 C C . ARG A 1 95 ? -1.864 -8.415 -2.350 1.00 96.56 95 ARG A C 1
ATOM 768 O O . ARG A 1 95 ? -1.998 -9.579 -1.992 1.00 96.56 95 ARG A O 1
ATOM 775 N N . VAL A 1 96 ? -2.011 -7.391 -1.509 1.00 98.19 96 VAL A N 1
ATOM 776 C CA . VAL A 1 96 ? -2.430 -7.570 -0.113 1.00 98.19 96 VAL A CA 1
ATOM 777 C C . VAL A 1 96 ? -3.812 -8.225 -0.097 1.00 98.19 96 VAL A C 1
ATOM 779 O O . VAL A 1 96 ? -4.720 -7.803 -0.820 1.00 98.19 96 VAL A O 1
ATOM 782 N N . SER A 1 97 ? -3.961 -9.286 0.687 1.00 97.56 97 SER A N 1
ATOM 783 C CA . SER A 1 97 ? -5.186 -10.090 0.791 1.00 97.56 97 SER A CA 1
ATOM 784 C C . SER A 1 97 ? -5.817 -9.992 2.178 1.00 97.56 97 SER A C 1
ATOM 786 O O . SER A 1 97 ? -7.025 -10.174 2.316 1.00 97.56 97 SER A O 1
ATOM 788 N N . ASN A 1 98 ? -5.030 -9.649 3.200 1.00 97.38 98 ASN A N 1
ATOM 789 C CA . ASN A 1 98 ? -5.523 -9.461 4.553 1.00 97.38 98 ASN A CA 1
ATOM 790 C C . ASN A 1 98 ? -6.161 -8.073 4.722 1.00 97.38 98 ASN A C 1
ATOM 792 O O . ASN A 1 98 ? -5.510 -7.037 4.588 1.00 97.38 98 ASN A O 1
ATOM 796 N N . CYS A 1 99 ? -7.446 -8.044 5.067 1.00 97.62 99 CYS A N 1
ATOM 797 C CA . CYS A 1 99 ? -8.194 -6.801 5.235 1.00 97.62 99 CYS A CA 1
ATOM 798 C C . CYS A 1 99 ? -7.907 -6.067 6.543 1.00 97.62 99 CYS A C 1
ATOM 800 O O . CYS A 1 99 ? -8.095 -4.853 6.608 1.00 97.62 99 CYS A O 1
ATOM 802 N N . HIS A 1 100 ? -7.449 -6.772 7.577 1.00 97.06 100 HIS A N 1
ATOM 803 C CA . HIS A 1 100 ? -7.145 -6.176 8.877 1.00 97.06 100 HIS A CA 1
ATOM 804 C C . HIS A 1 100 ? -6.086 -5.056 8.801 1.00 97.06 100 HIS A C 1
ATOM 806 O O . HIS A 1 100 ? -6.419 -3.918 9.138 1.00 97.06 100 HIS A O 1
ATOM 812 N N . PRO A 1 101 ? -4.864 -5.285 8.280 1.00 97.69 101 PRO A N 1
ATOM 813 C CA . PRO A 1 101 ? -3.850 -4.234 8.159 1.00 97.69 101 PRO A CA 1
ATOM 814 C C . PRO A 1 101 ? -4.289 -3.088 7.238 1.00 97.69 101 PRO A C 1
ATOM 816 O O . PRO A 1 101 ? -3.994 -1.924 7.506 1.00 97.69 101 PRO A O 1
ATOM 819 N N . LEU A 1 102 ? -5.058 -3.385 6.186 1.00 97.75 102 LEU A N 1
ATOM 820 C CA . LEU A 1 102 ? -5.621 -2.363 5.301 1.00 97.75 102 LEU A CA 1
ATOM 821 C C . LEU A 1 102 ? -6.594 -1.432 6.047 1.00 97.75 102 LEU A C 1
ATOM 823 O O . LEU A 1 102 ? -6.542 -0.215 5.867 1.00 97.75 102 LEU A O 1
ATOM 827 N N . ARG A 1 103 ? -7.444 -1.974 6.931 1.00 96.94 103 ARG A N 1
ATOM 828 C CA . ARG A 1 103 ? -8.319 -1.166 7.799 1.00 96.94 103 ARG A CA 1
ATOM 829 C C . ARG A 1 103 ? -7.509 -0.326 8.782 1.00 96.94 103 ARG A C 1
ATOM 831 O O . ARG A 1 103 ? -7.772 0.868 8.900 1.00 96.94 103 ARG A O 1
ATOM 838 N N . LEU A 1 104 ? -6.472 -0.900 9.401 1.00 96.50 104 LEU A N 1
ATOM 839 C CA . LEU A 1 104 ? -5.577 -0.159 10.299 1.00 96.50 104 LEU A CA 1
ATOM 840 C C . LEU A 1 104 ? -4.940 1.059 9.613 1.00 96.50 104 LEU A C 1
ATOM 842 O O . LEU A 1 104 ? -4.810 2.111 10.244 1.00 96.50 104 LEU A O 1
ATOM 846 N N . ILE A 1 105 ? -4.577 0.939 8.330 1.00 96.50 105 ILE A N 1
ATOM 847 C CA . ILE A 1 105 ? -4.056 2.054 7.526 1.00 96.50 105 ILE A CA 1
ATOM 848 C C . ILE A 1 105 ? -5.131 3.129 7.310 1.00 96.50 105 ILE A C 1
ATOM 850 O O . ILE A 1 105 ? -4.845 4.309 7.515 1.00 96.50 105 ILE A O 1
ATOM 854 N N . LEU A 1 106 ? -6.367 2.758 6.945 1.00 95.00 106 LEU A N 1
ATOM 855 C CA . LEU A 1 106 ? -7.456 3.732 6.751 1.00 95.00 106 LEU A CA 1
ATOM 856 C C . LEU A 1 106 ? -7.855 4.460 8.040 1.00 95.00 106 LEU A C 1
ATOM 858 O O . LEU A 1 106 ? -8.197 5.642 7.996 1.00 95.00 106 LEU A O 1
ATOM 862 N N . GLU A 1 107 ? -7.811 3.763 9.173 1.00 94.75 107 GLU A N 1
ATOM 863 C CA . GLU A 1 107 ? -8.097 4.304 10.505 1.00 94.75 107 GLU A CA 1
ATOM 864 C C . GLU A 1 107 ? -6.923 5.089 11.105 1.00 94.75 107 GLU A C 1
ATOM 866 O O . GLU A 1 107 ? -7.032 5.660 12.198 1.00 94.75 107 GLU A O 1
ATOM 871 N N . SER A 1 108 ? -5.764 5.080 10.446 1.00 93.94 108 SER A N 1
ATOM 872 C CA . SER A 1 108 ? -4.609 5.832 10.907 1.00 93.94 108 SER A CA 1
ATOM 873 C C . SER A 1 108 ? -4.848 7.336 10.765 1.00 93.94 108 SER A C 1
ATOM 875 O O . SER A 1 108 ? -5.409 7.822 9.782 1.00 93.94 108 SER A O 1
ATOM 877 N N . LYS A 1 109 ? -4.362 8.097 11.750 1.00 93.69 109 LYS A N 1
ATOM 878 C CA . LYS A 1 109 ? -4.317 9.567 11.697 1.00 93.69 109 LYS A CA 1
ATOM 879 C C . LYS A 1 109 ? -3.076 10.090 10.970 1.00 93.69 109 LYS A C 1
ATOM 881 O O . LYS A 1 109 ? -2.907 11.300 10.882 1.00 93.69 109 LYS A O 1
ATOM 886 N N . GLU A 1 110 ? -2.224 9.198 10.472 1.00 96.06 110 GLU A N 1
ATOM 887 C CA . GLU A 1 110 ? -0.983 9.544 9.790 1.00 96.06 110 GLU A CA 1
ATOM 888 C C . GLU A 1 110 ? -1.265 10.253 8.449 1.00 96.06 110 GLU A C 1
ATOM 890 O O . GLU A 1 110 ? -1.767 9.621 7.510 1.00 96.06 110 GLU A O 1
ATOM 895 N N . PRO A 1 111 ? -0.980 11.566 8.327 1.00 95.25 111 PRO A N 1
ATOM 896 C CA . PRO A 1 111 ? -1.287 12.327 7.119 1.00 95.25 111 PRO A CA 1
ATOM 897 C C . PRO A 1 111 ? -0.513 11.855 5.885 1.00 95.25 111 PRO A C 1
ATOM 899 O O . PRO A 1 111 ? -0.994 12.058 4.768 1.00 95.25 111 PRO A O 1
ATOM 902 N N . LEU A 1 112 ? 0.659 11.229 6.048 1.00 95.50 112 LEU A N 1
ATOM 903 C CA . LEU A 1 112 ? 1.481 10.779 4.922 1.00 95.50 112 LEU A CA 1
ATOM 904 C C . LEU A 1 112 ? 0.772 9.747 4.038 1.00 95.50 112 LEU A C 1
ATOM 906 O O . LEU A 1 112 ? 0.968 9.775 2.825 1.00 95.50 112 LEU A O 1
ATOM 910 N N . TYR A 1 113 ? -0.127 8.923 4.585 1.00 95.31 113 TYR A N 1
ATOM 911 C CA . TYR A 1 113 ? -0.894 7.972 3.773 1.00 95.31 113 TYR A CA 1
ATOM 912 C C . TYR A 1 113 ? -1.791 8.646 2.733 1.00 95.31 113 TYR A C 1
ATOM 914 O O . TYR A 1 113 ? -2.047 8.059 1.684 1.00 95.31 113 TYR A O 1
ATOM 922 N N . LYS A 1 114 ? -2.246 9.875 3.003 1.00 95.50 114 LYS A N 1
ATOM 923 C CA . LYS A 1 114 ? -3.109 10.661 2.107 1.00 95.50 114 LYS A CA 1
ATOM 924 C C . LYS A 1 114 ? -2.321 11.562 1.160 1.00 95.50 114 LYS A C 1
ATOM 926 O O . LYS A 1 114 ? -2.910 12.175 0.273 1.00 95.50 114 LYS A O 1
ATOM 931 N N . LYS A 1 115 ? -1.000 11.675 1.333 1.00 94.38 115 LYS A N 1
ATOM 932 C CA . LYS A 1 115 ? -0.171 12.493 0.447 1.00 94.38 115 LYS A CA 1
ATOM 933 C C . LYS A 1 115 ? 0.067 11.772 -0.873 1.00 94.38 115 LYS A C 1
ATOM 935 O O . LYS A 1 115 ? 0.376 10.580 -0.918 1.00 94.38 115 LYS A O 1
ATOM 940 N N . GLN A 1 116 ? -0.066 12.528 -1.952 1.00 91.50 116 GLN A N 1
ATOM 941 C CA . GLN A 1 116 ? 0.340 12.092 -3.277 1.00 91.50 116 GLN A CA 1
ATOM 942 C C . GLN A 1 116 ? 1.857 12.281 -3.435 1.00 91.50 116 GLN A C 1
ATOM 944 O O . GLN A 1 116 ? 2.442 13.151 -2.780 1.00 91.50 116 GLN A O 1
ATOM 949 N N . PRO A 1 117 ? 2.507 11.478 -4.286 1.00 87.62 117 PRO A N 1
ATOM 950 C CA . PRO A 1 117 ? 3.887 11.714 -4.671 1.00 87.62 117 PRO A CA 1
ATOM 951 C C . PRO A 1 117 ? 4.080 13.113 -5.272 1.00 87.62 117 PRO A C 1
ATOM 953 O O . PRO A 1 117 ? 3.301 13.554 -6.111 1.00 87.62 117 PRO A O 1
ATOM 956 N N . LEU A 1 118 ? 5.156 13.787 -4.875 1.00 80.88 118 LEU A N 1
ATOM 957 C CA . LEU A 1 118 ? 5.551 15.100 -5.385 1.00 80.88 118 LEU A CA 1
ATOM 958 C C . LEU A 1 118 ? 6.690 14.912 -6.388 1.00 80.88 118 LEU A C 1
ATOM 960 O O . LEU A 1 118 ? 7.845 14.838 -5.973 1.00 80.88 118 LEU A O 1
ATOM 964 N N . ARG A 1 119 ? 6.374 14.760 -7.676 1.00 72.06 119 ARG A N 1
ATOM 965 C CA . ARG A 1 119 ? 7.353 14.830 -8.771 1.00 72.06 119 ARG A CA 1
ATOM 966 C C . ARG A 1 119 ? 6.647 15.160 -10.081 1.00 72.06 119 ARG A C 1
ATOM 968 O O . ARG A 1 119 ? 5.728 14.453 -10.477 1.00 72.06 119 ARG A O 1
ATOM 975 N N . GLU A 1 120 ? 7.086 16.242 -10.714 1.00 65.00 120 GLU A N 1
ATOM 976 C CA . GLU A 1 120 ? 6.504 16.785 -11.950 1.00 65.00 120 GLU A CA 1
ATOM 977 C C . GLU A 1 120 ? 7.296 16.368 -13.200 1.00 65.00 120 GLU A C 1
ATOM 979 O O . GLU A 1 120 ? 6.786 16.438 -14.314 1.00 65.00 120 GLU A O 1
ATOM 984 N N . ASP A 1 121 ? 8.533 15.893 -13.022 1.00 73.94 121 ASP A N 1
ATOM 985 C CA . ASP A 1 121 ? 9.467 15.551 -14.100 1.00 73.94 121 ASP A CA 1
ATOM 986 C C . ASP A 1 121 ? 9.137 14.224 -14.796 1.00 73.94 121 ASP A C 1
ATOM 988 O O . ASP A 1 121 ? 9.549 13.992 -15.931 1.00 73.94 121 ASP A O 1
ATOM 992 N N . VAL A 1 122 ? 8.399 13.337 -14.124 1.00 71.88 122 VAL A N 1
ATOM 993 C CA . VAL A 1 122 ? 8.013 12.029 -14.657 1.00 71.88 122 VAL A CA 1
ATOM 994 C C . VAL A 1 122 ? 6.542 11.769 -14.383 1.00 71.88 122 VAL A C 1
ATOM 996 O O . VAL A 1 122 ? 6.125 11.608 -13.240 1.00 71.88 122 VAL A O 1
ATOM 999 N N . THR A 1 123 ? 5.755 11.663 -15.452 1.00 75.25 123 THR A N 1
ATOM 1000 C CA . THR A 1 123 ? 4.345 11.280 -15.351 1.00 75.25 123 THR A CA 1
ATOM 1001 C C . THR A 1 123 ? 4.232 9.786 -15.053 1.00 75.25 123 THR A C 1
ATOM 1003 O O . THR A 1 123 ? 4.573 8.947 -15.886 1.00 75.25 123 THR A O 1
ATOM 1006 N N . LEU A 1 124 ? 3.739 9.449 -13.859 1.00 75.00 124 LEU A N 1
ATOM 1007 C CA . LEU A 1 124 ? 3.435 8.073 -13.470 1.00 75.00 124 LEU A CA 1
ATOM 1008 C C . LEU A 1 124 ? 1.955 7.746 -13.665 1.00 75.00 124 LEU A C 1
ATOM 1010 O O . LEU A 1 124 ? 1.095 8.509 -13.211 1.00 75.00 124 LEU A O 1
ATOM 1014 N N . PRO A 1 125 ? 1.626 6.563 -14.204 1.00 78.00 125 PRO A N 1
ATOM 1015 C CA . PRO A 1 125 ? 0.296 5.996 -14.052 1.00 78.00 125 PRO A CA 1
ATOM 1016 C C . PRO A 1 125 ? -0.099 5.939 -12.572 1.00 78.00 125 PRO A C 1
ATOM 1018 O O . PRO A 1 125 ? 0.620 5.385 -11.739 1.00 78.00 125 PRO A O 1
ATOM 1021 N N . TYR A 1 126 ? -1.260 6.514 -12.249 1.00 85.06 126 TYR A N 1
ATOM 1022 C CA . TYR A 1 126 ? -1.771 6.648 -10.878 1.00 85.06 126 TYR A CA 1
ATOM 1023 C C . TYR A 1 126 ? -0.897 7.503 -9.941 1.00 85.06 126 TYR A C 1
ATOM 1025 O O . TYR A 1 126 ? -1.032 7.410 -8.722 1.00 85.06 126 TYR A O 1
ATOM 1033 N N . GLY A 1 127 ? -0.031 8.369 -10.484 1.00 84.31 127 GLY A N 1
ATOM 1034 C CA . GLY A 1 127 ? 0.745 9.333 -9.695 1.00 84.31 127 GLY A CA 1
ATOM 1035 C C . GLY A 1 127 ? -0.129 10.315 -8.906 1.00 84.31 127 GLY A C 1
ATOM 1036 O O . GLY A 1 127 ? 0.278 10.793 -7.858 1.00 84.31 127 GLY A O 1
ATOM 1037 N N . ASN A 1 128 ? -1.369 10.534 -9.344 1.00 88.62 128 ASN A N 1
ATOM 1038 C CA . ASN A 1 128 ? -2.378 11.330 -8.643 1.00 88.62 128 ASN A CA 1
ATOM 1039 C C . ASN A 1 128 ? -3.102 10.578 -7.508 1.00 88.62 128 ASN A C 1
ATOM 1041 O O . ASN A 1 128 ? -4.050 11.114 -6.940 1.00 88.62 128 ASN A O 1
ATOM 1045 N N . LYS A 1 129 ? -2.712 9.336 -7.193 1.00 92.69 129 LYS A N 1
ATOM 1046 C CA . LYS A 1 129 ? -3.290 8.549 -6.096 1.00 92.69 129 LYS A CA 1
ATOM 1047 C C . LYS A 1 129 ? -2.287 8.369 -4.964 1.00 92.69 129 LYS A C 1
ATOM 1049 O O . LYS A 1 129 ? -1.091 8.145 -5.179 1.00 92.69 129 LYS A O 1
ATOM 1054 N N . SER A 1 130 ? -2.785 8.472 -3.741 1.00 95.25 130 SER A N 1
ATOM 1055 C CA . SER A 1 130 ? -2.061 8.234 -2.493 1.00 95.25 130 SER A CA 1
ATOM 1056 C C . SER A 1 130 ? -2.119 6.754 -2.077 1.00 95.25 130 SER A C 1
ATOM 1058 O O . SER A 1 130 ? -2.821 5.951 -2.693 1.00 95.25 130 SER A O 1
ATOM 1060 N N . ILE A 1 131 ? -1.388 6.375 -1.020 1.00 96.44 131 ILE A N 1
ATOM 1061 C CA . ILE A 1 131 ? -1.517 5.031 -0.421 1.00 96.44 131 ILE A CA 1
ATOM 1062 C C . ILE A 1 131 ? -2.946 4.804 0.073 1.00 96.44 131 ILE A C 1
ATOM 1064 O O . ILE A 1 131 ? -3.512 3.738 -0.152 1.00 96.44 131 ILE A O 1
ATOM 1068 N N . TYR A 1 132 ? -3.542 5.826 0.685 1.00 96.81 132 TYR A N 1
ATOM 1069 C CA . TYR A 1 132 ? -4.912 5.793 1.179 1.00 96.81 132 TYR A CA 1
ATOM 1070 C C . TYR A 1 132 ? -5.914 5.433 0.072 1.00 96.81 132 TYR A C 1
ATOM 1072 O O . TYR A 1 132 ? -6.780 4.583 0.279 1.00 96.81 132 TYR A O 1
ATOM 1080 N N . ASP A 1 133 ? -5.762 6.018 -1.120 1.00 96.56 133 ASP A N 1
ATOM 1081 C CA . ASP A 1 133 ? -6.644 5.747 -2.263 1.00 96.56 133 ASP A CA 1
ATOM 1082 C C . ASP A 1 133 ? -6.543 4.286 -2.721 1.00 96.56 133 ASP A C 1
ATOM 1084 O O . ASP A 1 133 ? -7.562 3.617 -2.903 1.00 96.56 133 ASP A O 1
ATOM 1088 N N . PHE A 1 134 ? -5.320 3.756 -2.837 1.00 96.75 134 PHE A N 1
ATOM 1089 C CA . PHE A 1 134 ? -5.111 2.356 -3.215 1.00 96.75 134 PHE A CA 1
ATOM 1090 C C . PHE A 1 134 ? -5.652 1.380 -2.168 1.00 96.75 134 PHE A C 1
ATOM 1092 O O . PHE A 1 134 ? -6.267 0.378 -2.525 1.00 96.75 134 PHE A O 1
ATOM 1099 N N . VAL A 1 135 ? -5.460 1.670 -0.879 1.00 97.56 135 VAL A N 1
ATOM 1100 C CA . VAL A 1 135 ? -5.968 0.830 0.215 1.00 97.56 135 VAL A CA 1
ATOM 1101 C C . VAL A 1 135 ? -7.495 0.797 0.207 1.00 97.56 135 VAL A C 1
ATOM 1103 O O . VAL A 1 135 ? -8.087 -0.275 0.330 1.00 97.56 135 VAL A O 1
ATOM 1106 N N . LYS A 1 136 ? -8.144 1.951 0.010 1.00 96.88 136 LYS A N 1
ATOM 1107 C CA . LYS A 1 136 ? -9.605 2.041 -0.083 1.00 96.88 136 LYS A CA 1
ATOM 1108 C C . LYS A 1 136 ? -10.148 1.234 -1.265 1.00 96.88 136 LYS A C 1
ATOM 1110 O O . LYS A 1 136 ? -11.090 0.464 -1.093 1.00 96.88 136 LYS A O 1
ATOM 1115 N N . GLU A 1 137 ? -9.537 1.375 -2.442 1.00 96.38 137 GLU A N 1
ATOM 1116 C CA . GLU A 1 137 ? -9.881 0.577 -3.628 1.00 96.38 137 GLU A CA 1
ATOM 1117 C C . GLU A 1 137 ? -9.718 -0.918 -3.368 1.00 96.38 137 GLU A C 1
ATOM 1119 O O . GLU A 1 137 ? -10.592 -1.709 -3.724 1.00 96.38 137 GLU A O 1
ATOM 1124 N N . ARG A 1 138 ? -8.623 -1.313 -2.713 1.00 97.06 138 ARG A N 1
ATOM 1125 C CA . ARG A 1 138 ? -8.348 -2.718 -2.434 1.00 97.06 138 ARG A CA 1
ATOM 1126 C C . ARG A 1 138 ? -9.345 -3.326 -1.456 1.00 97.06 138 ARG A C 1
ATOM 1128 O O . ARG A 1 138 ? -9.817 -4.432 -1.692 1.00 97.06 138 ARG A O 1
ATOM 1135 N N . LEU A 1 139 ? -9.704 -2.609 -0.394 1.00 96.94 139 LEU A N 1
ATOM 1136 C CA . LEU A 1 139 ? -10.722 -3.067 0.553 1.00 96.94 139 LEU A CA 1
ATOM 1137 C C . LEU A 1 139 ? -12.091 -3.251 -0.107 1.00 96.94 139 LEU A C 1
ATOM 1139 O O . LEU A 1 139 ? -12.795 -4.196 0.239 1.00 96.94 139 LEU A O 1
ATOM 1143 N N . TYR A 1 140 ? -12.448 -2.396 -1.070 1.00 95.88 140 TYR A N 1
ATOM 1144 C CA . TYR A 1 140 ? -13.654 -2.578 -1.878 1.00 95.88 140 TYR A CA 1
ATOM 1145 C C . TYR A 1 140 ? -13.561 -3.828 -2.768 1.00 95.88 140 TYR A C 1
ATOM 1147 O O . TYR A 1 140 ? -14.484 -4.633 -2.789 1.00 95.88 140 TYR A O 1
ATOM 1155 N N . GLN A 1 141 ? -12.429 -4.041 -3.449 1.00 96.56 141 GLN A N 1
ATOM 1156 C CA . GLN A 1 141 ? -12.204 -5.233 -4.285 1.00 96.56 141 GLN A CA 1
ATOM 1157 C C . GLN A 1 141 ? -12.241 -6.550 -3.499 1.00 96.56 141 GLN A C 1
ATOM 1159 O O . GLN A 1 141 ? -12.622 -7.576 -4.051 1.00 96.56 141 GLN A O 1
ATOM 1164 N N . LEU A 1 142 ? -11.810 -6.526 -2.236 1.00 95.94 142 LEU A N 1
ATOM 1165 C CA . LEU A 1 142 ? -11.832 -7.678 -1.333 1.00 95.94 142 LEU A CA 1
ATOM 1166 C C . LEU A 1 142 ? -13.183 -7.868 -0.622 1.00 95.94 142 LEU A C 1
ATOM 1168 O O . LEU A 1 142 ? -13.297 -8.779 0.191 1.00 95.94 142 LEU A O 1
ATOM 1172 N N . ASP A 1 143 ? -14.177 -7.012 -0.885 1.00 94.06 143 ASP A N 1
ATOM 1173 C CA . ASP A 1 143 ? -15.476 -7.003 -0.196 1.00 94.06 143 ASP A CA 1
ATOM 1174 C C . ASP A 1 143 ? -15.357 -6.879 1.340 1.00 94.06 143 ASP A C 1
ATOM 1176 O O . ASP A 1 143 ? -16.113 -7.437 2.134 1.00 94.06 143 ASP A O 1
ATOM 1180 N N . CYS A 1 144 ? -14.363 -6.115 1.793 1.00 91.00 144 CYS A N 1
ATOM 1181 C CA . CYS A 1 144 ? -14.035 -5.977 3.210 1.00 91.00 144 CYS A CA 1
ATOM 1182 C C . CYS A 1 144 ? -14.647 -4.748 3.883 1.00 91.00 144 CYS A C 1
ATOM 1184 O O . CYS A 1 144 ? -14.386 -4.511 5.064 1.00 91.00 144 CYS A O 1
ATOM 1186 N N . LEU A 1 145 ? -15.447 -3.966 3.161 1.00 76.94 145 LEU A N 1
ATOM 1187 C CA . LEU A 1 145 ? -16.188 -2.820 3.699 1.00 76.94 145 LEU A CA 1
ATOM 1188 C C . LEU A 1 145 ? -17.642 -3.174 4.064 1.00 76.94 145 LEU A C 1
ATOM 1190 O O . LEU A 1 145 ? -18.357 -2.327 4.586 1.00 76.94 145 LEU A O 1
ATOM 1194 N N . SER A 1 146 ? -18.061 -4.416 3.814 1.0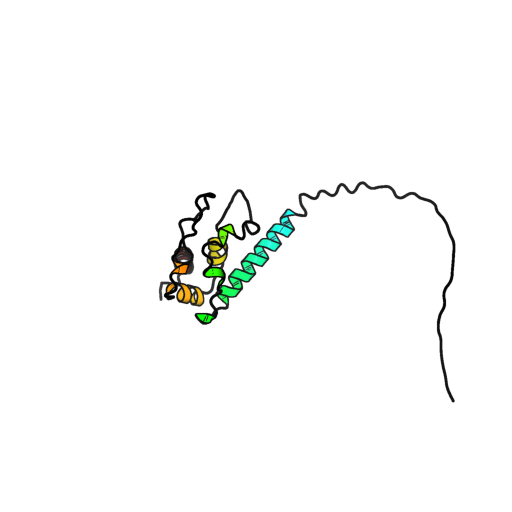0 62.06 146 SER A N 1
ATOM 1195 C CA . SER A 1 146 ? -19.456 -4.876 3.865 1.00 62.06 146 SER A CA 1
ATOM 1196 C C . SER A 1 146 ? -19.860 -5.528 5.199 1.00 62.06 146 SER A C 1
ATOM 1198 O O . SER A 1 146 ? -20.802 -6.316 5.234 1.00 62.06 146 SER A O 1
ATOM 1200 N N . LYS A 1 147 ? -19.145 -5.252 6.297 1.00 49.22 147 LYS A N 1
ATOM 1201 C CA . LYS A 1 147 ? -19.408 -5.835 7.626 1.00 49.22 147 LYS A CA 1
ATOM 1202 C C . LYS A 1 147 ? -19.299 -4.803 8.732 1.00 49.22 147 LYS A C 1
ATOM 1204 O O . LYS A 1 147 ? -18.241 -4.135 8.772 1.00 49.22 147 LYS A O 1
#

Sequence (147 aa):
MKTKIISTAIVGALFLFCNTSHAQDISFDSKGFKEKNLKTYIEANIEIYVDSINNAFYKSEIPAFLLDTQLDYKFRSLWISPHLALSIRKQIINRVSNCHPLRLILESKEPLYKKQPLREDVTLPYGNKSIYDFVKERLYQLDCLSK

Secondary structure (DSSP, 8-state):
-----------------------------HHHHHHHHHHHHHHHHHHHHHHHHHT--SGGGS-GGGG-TTHHHHTGGG-S-SSS---HHHHHHHH---HHHHHHHHT---GGGGPPP--SSS--TTTT--HHHHHHHHHHHTTTT--